Protein AF-A0A8J8ABG5-F1 (afdb_monomer)

Mean predicted aligned error: 14.86 Å

pLDDT: mean 79.4, std 14.74, range [33.81, 95.75]

Secondary structure (DSSP, 8-state):
-EEEEE--SSS--EEEEE--HHHHHHHHHHHHHTT--HHHHHHHHHHT---TTGGG--HHHHHHHHHHHHHHHHHHHHHHHHHHHHHHHHHHHHHHHHHHHHHHHHHHHHHHHHHHHTTPPP---HHHHHHHHHHHTGGGSSS--

Radius of gyration: 32.57 Å; Cα contacts (8 Å, |Δi|>4): 73; chains: 1; bounding box: 62×38×91 Å

Solvent-accessible surface area (backbone atoms only — not comparable to full-atom values): 8502 Å² total; per-residue (Å²): 79,82,45,77,42,71,69,86,52,105,66,79,58,70,46,76,44,81,42,59,59,74,58,49,52,53,48,41,54,52,16,58,75,71,74,44,54,54,58,56,47,52,47,41,66,73,68,62,71,61,72,91,68,54,93,78,62,46,76,68,57,51,50,56,49,52,54,50,50,55,51,49,51,52,52,47,53,55,48,49,65,57,46,53,61,52,52,53,52,51,51,50,55,50,53,51,46,27,52,51,31,54,51,52,51,52,51,51,53,51,49,53,55,49,26,59,76,69,73,44,76,87,80,89,50,66,71,60,52,54,55,29,53,57,40,64,46,62,79,70,74,68,84,80,122

Foldseek 3Di:
DWDWAFPPDPDTPTDTDDDPPVVLVVLVVVCVVVVHDSSVSVVCVVVVPDDPPCVPDDPVVVVVVVVVVVVVVVVVVVVCVVVVVVVVVVVVVLVVLLVVLVVVVVVLVVVQVVCVVVVHDRDDCPVVNVSSVVSVCPVVVPPPD

Sequence (145 aa):
MKVVVGSGKRLERKVSVEIPDAVFRRVEEIARKYGFRTEEAIKILLMGDFLRDTENVTDVKLRELEEKMDDLERKLYELEGKWSPLKFRTYYLAMDNQNLSIQLSAMIAQNRRLREKLGLPGRDYGEIVKKIRYYLNFGRIGDGG

Structure (mmCIF, N/CA/C/O backbone):
data_AF-A0A8J8ABG5-F1
#
_entry.id   AF-A0A8J8ABG5-F1
#
loop_
_atom_site.group_PDB
_atom_site.id
_atom_site.type_symbol
_atom_site.label_atom_id
_atom_site.label_alt_id
_atom_site.label_comp_id
_atom_site.label_asym_id
_atom_site.label_entity_id
_atom_site.label_seq_id
_atom_site.pdbx_PDB_ins_code
_atom_site.Cartn_x
_atom_site.Cartn_y
_atom_site.Cartn_z
_atom_site.occupancy
_atom_site.B_iso_or_equiv
_atom_site.auth_seq_id
_atom_site.auth_comp_id
_atom_site.auth_asym_id
_atom_site.auth_atom_id
_atom_site.pdbx_PDB_model_num
ATOM 1 N N . MET A 1 1 ? -11.546 16.441 46.500 1.00 65.44 1 MET A N 1
ATOM 2 C CA . MET A 1 1 ? -10.323 16.413 45.671 1.00 65.44 1 MET A CA 1
ATOM 3 C C . MET A 1 1 ? -10.280 17.602 44.716 1.00 65.44 1 MET A C 1
ATOM 5 O O . MET A 1 1 ? -11.316 17.965 44.167 1.00 65.44 1 MET A O 1
ATOM 9 N N . LYS A 1 2 ? -9.101 18.204 44.499 1.00 57.19 2 LYS A N 1
ATOM 10 C CA . LYS A 1 2 ? -8.896 19.281 43.514 1.00 57.19 2 LYS A CA 1
ATOM 11 C C . LYS A 1 2 ? -8.372 18.681 42.209 1.00 57.19 2 LYS A C 1
ATOM 13 O O . LYS A 1 2 ? -7.298 18.088 42.211 1.00 57.19 2 LYS A O 1
ATOM 18 N N . VAL A 1 3 ? -9.119 18.828 41.119 1.00 65.50 3 VAL A N 1
ATOM 19 C CA . VAL A 1 3 ? -8.759 18.293 39.796 1.00 65.50 3 VAL A CA 1
ATOM 20 C C . VAL A 1 3 ? -8.553 19.457 38.837 1.00 65.50 3 VAL A C 1
ATOM 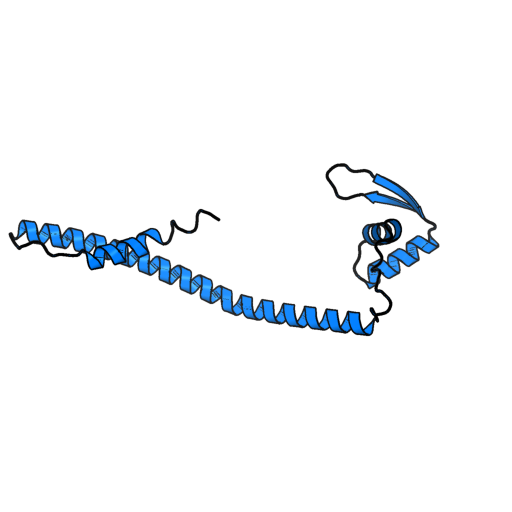22 O O . VAL A 1 3 ? -9.371 20.375 38.791 1.00 65.50 3 VAL A O 1
ATOM 25 N N . VAL A 1 4 ? -7.452 19.443 38.087 1.00 60.81 4 VAL A N 1
ATOM 26 C CA . VAL A 1 4 ? -7.144 20.478 37.094 1.00 60.81 4 VAL A CA 1
ATOM 27 C C . VAL A 1 4 ? -7.504 19.943 35.716 1.00 60.81 4 VAL A C 1
ATOM 29 O O . VAL A 1 4 ? -6.889 18.994 35.250 1.00 60.81 4 VAL A O 1
ATOM 32 N N . VAL A 1 5 ? -8.486 20.555 35.056 1.00 61.62 5 VAL A N 1
ATOM 33 C CA . VAL A 1 5 ? -8.933 20.146 33.716 1.00 61.62 5 VAL A CA 1
ATOM 34 C C . VAL A 1 5 ? -8.456 21.169 32.683 1.00 61.62 5 VAL A C 1
ATOM 36 O O . VAL A 1 5 ? -8.666 22.377 32.839 1.00 61.62 5 VAL A O 1
ATOM 39 N N . GLY A 1 6 ? -7.783 20.690 31.632 1.00 55.44 6 GLY A N 1
ATOM 40 C CA . GLY A 1 6 ? -7.251 21.502 30.532 1.00 55.44 6 GLY A CA 1
ATOM 41 C C . GLY A 1 6 ? -8.110 21.453 29.259 1.00 55.44 6 GLY A C 1
ATOM 42 O O . GLY A 1 6 ? -8.643 20.414 28.870 1.00 55.44 6 GLY A O 1
ATOM 43 N N . SER A 1 7 ? -8.231 22.589 28.563 1.00 50.31 7 SER A N 1
ATOM 44 C CA . SER A 1 7 ? -9.071 22.709 27.355 1.00 50.31 7 SER A CA 1
ATOM 45 C C . SER A 1 7 ? -8.479 22.048 26.090 1.00 50.31 7 SER A C 1
ATOM 47 O O . SER A 1 7 ? -9.234 21.651 25.204 1.00 50.31 7 SER A O 1
ATOM 49 N N . GLY A 1 8 ? -7.165 21.817 26.009 1.00 54.34 8 GLY A N 1
ATOM 50 C CA . GLY A 1 8 ? -6.539 21.073 24.898 1.00 54.34 8 GLY A CA 1
ATOM 51 C C . GLY A 1 8 ? -6.387 21.836 23.567 1.00 54.34 8 GLY A C 1
ATOM 52 O O . GLY A 1 8 ? -5.915 21.257 22.595 1.00 54.34 8 GLY A O 1
ATOM 53 N N . LYS A 1 9 ? -6.732 23.131 23.493 1.00 48.31 9 LYS A N 1
ATOM 54 C CA . LYS A 1 9 ? -6.366 24.031 22.374 1.00 48.31 9 LYS A CA 1
ATOM 55 C C . LYS A 1 9 ? -5.352 25.088 22.831 1.00 48.31 9 LYS A C 1
ATOM 57 O O . LYS A 1 9 ? -5.270 25.373 24.019 1.00 48.31 9 LYS A O 1
ATOM 62 N N . ARG A 1 10 ? -4.633 25.675 21.856 1.00 43.41 10 ARG A N 1
ATOM 63 C CA .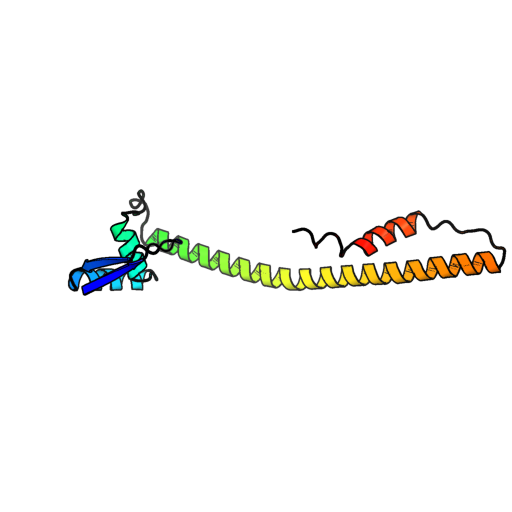 ARG A 1 10 ? -3.462 26.599 21.898 1.00 43.41 10 ARG A CA 1
ATOM 64 C C . ARG A 1 10 ? -3.420 27.713 22.977 1.00 43.41 10 ARG A C 1
ATOM 66 O O . ARG A 1 10 ? -2.385 28.353 23.102 1.00 43.41 10 ARG A O 1
ATOM 73 N N . LEU A 1 11 ? -4.488 27.948 23.744 1.00 43.38 11 LEU A N 1
ATOM 74 C CA . LEU A 1 11 ? -4.493 28.748 24.976 1.00 43.38 11 LEU A CA 1
ATOM 75 C C . LEU A 1 11 ? -4.972 27.883 26.156 1.00 43.38 11 LEU A C 1
ATOM 77 O O . LEU A 1 11 ? -6.160 27.578 26.281 1.00 43.38 11 LEU A O 1
ATOM 81 N N . GLU A 1 12 ? -4.050 27.507 27.044 1.00 53.22 12 GLU A N 1
ATOM 82 C CA . GLU A 1 12 ? -4.332 26.697 28.233 1.00 53.22 12 GLU A CA 1
ATOM 83 C C . GLU A 1 12 ? -5.106 27.492 29.299 1.00 53.22 12 GLU A C 1
ATOM 85 O O . GLU A 1 12 ? -4.527 28.081 30.208 1.00 53.22 12 GLU A O 1
ATOM 90 N N . ARG A 1 13 ? -6.441 27.475 29.243 1.00 57.53 13 ARG A N 1
ATOM 91 C CA . ARG A 1 13 ? -7.257 27.781 30.428 1.00 57.53 13 ARG A CA 1
ATOM 92 C C . ARG A 1 13 ? -7.360 26.512 31.272 1.00 57.53 13 ARG A C 1
ATOM 94 O O . ARG A 1 13 ? -8.070 25.580 30.897 1.00 57.53 13 ARG A O 1
ATOM 101 N N . LYS A 1 14 ? -6.600 26.463 32.369 1.00 62.06 14 LYS A N 1
ATOM 102 C CA . LYS A 1 14 ? -6.658 25.400 33.382 1.00 62.06 14 LYS A CA 1
ATOM 103 C C . LYS A 1 14 ? -7.733 25.761 34.397 1.00 62.06 14 LYS A C 1
ATOM 105 O O . LYS A 1 14 ? -7.607 26.772 35.084 1.00 62.06 14 LYS A O 1
ATOM 110 N N . VAL A 1 15 ? -8.786 24.955 34.484 1.00 67.19 15 VAL A N 1
ATOM 111 C CA . VAL A 1 15 ? -9.845 25.142 35.481 1.00 67.19 15 VAL A CA 1
ATOM 112 C C . VAL A 1 15 ? -9.604 24.143 36.602 1.00 67.19 15 VAL A C 1
ATOM 114 O O . VAL A 1 15 ? -9.536 22.940 36.361 1.00 67.19 15 VAL A O 1
ATOM 117 N N . SER A 1 16 ? -9.420 24.644 37.823 1.00 70.00 16 SER A N 1
ATOM 118 C CA . SER A 1 16 ? -9.384 23.799 39.016 1.00 70.00 16 SER A CA 1
ATOM 119 C C . SER A 1 16 ? -10.806 23.621 39.522 1.00 70.00 16 SER A C 1
ATOM 121 O O . SER A 1 16 ? -11.443 24.608 39.880 1.00 70.00 16 SER A O 1
ATOM 123 N N . VAL A 1 17 ? -11.289 22.385 39.555 1.00 74.19 17 VAL A N 1
ATOM 124 C CA . VAL A 1 17 ? -12.612 22.048 40.084 1.00 74.19 17 VAL A CA 1
ATOM 125 C C . VAL A 1 17 ? -12.425 21.254 41.368 1.00 74.19 17 VAL A C 1
ATOM 127 O O . VAL A 1 17 ? -11.639 20.304 41.415 1.00 74.19 17 VAL A O 1
ATOM 130 N N . GLU A 1 18 ? -13.129 21.653 42.420 1.00 76.12 18 GLU A N 1
ATOM 131 C CA . GLU A 1 18 ? -13.223 20.869 43.647 1.00 76.12 18 GLU A CA 1
ATOM 132 C C . GLU A 1 18 ? -14.412 19.922 43.541 1.00 76.12 18 GLU A C 1
AT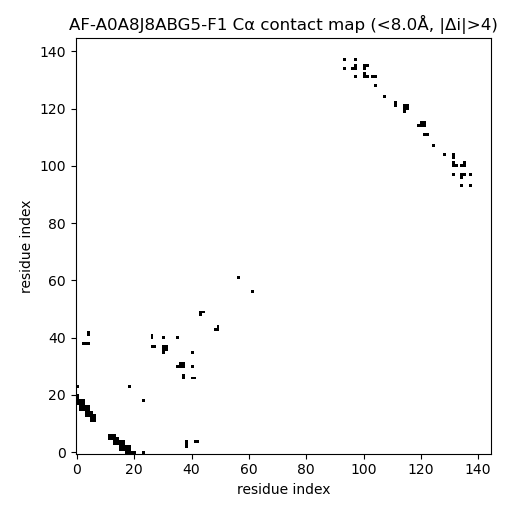OM 134 O O . GLU A 1 18 ? -15.562 20.345 43.444 1.00 76.12 18 GLU A O 1
ATOM 139 N N . ILE A 1 19 ? -14.118 18.625 43.522 1.00 80.50 19 ILE A N 1
ATOM 140 C CA . ILE A 1 19 ? -15.113 17.561 43.404 1.00 80.50 19 ILE A CA 1
ATOM 141 C C . ILE A 1 19 ? -15.060 16.725 44.688 1.00 80.50 19 ILE A C 1
ATOM 143 O O . ILE A 1 19 ? -13.959 16.357 45.118 1.00 80.50 19 ILE A O 1
ATOM 147 N N . PRO A 1 20 ? -16.204 16.405 45.320 1.00 86.31 20 PRO A N 1
ATOM 148 C CA . PRO A 1 20 ? -16.240 15.502 46.466 1.00 86.31 20 PRO A CA 1
ATOM 149 C C . PRO A 1 20 ? -15.615 14.141 46.137 1.00 86.31 20 PRO A C 1
ATOM 151 O O . PRO A 1 20 ? -15.883 13.572 45.077 1.00 86.31 20 PRO A O 1
ATOM 154 N N . ASP A 1 21 ? -14.826 13.584 47.057 1.00 81.12 21 ASP A N 1
ATOM 155 C CA . ASP A 1 21 ? -14.050 12.356 46.809 1.00 81.12 21 ASP A CA 1
ATOM 156 C C . ASP A 1 21 ? -14.934 11.156 46.440 1.00 81.12 21 ASP A C 1
ATOM 158 O O . ASP A 1 21 ? -14.562 10.341 45.598 1.00 81.12 21 ASP A O 1
ATOM 162 N N . ALA A 1 22 ? -16.139 11.076 47.011 1.00 81.88 22 ALA A N 1
ATOM 163 C CA . ALA A 1 22 ? -17.116 10.041 46.676 1.00 81.88 22 ALA A CA 1
ATOM 164 C C . ALA A 1 22 ? -17.567 10.106 45.205 1.00 81.88 22 ALA A C 1
ATOM 166 O O . ALA A 1 22 ? -17.715 9.075 44.552 1.00 81.88 22 ALA A O 1
ATOM 167 N N . VAL A 1 23 ? -17.755 11.316 44.667 1.00 82.50 23 VAL A N 1
ATOM 168 C CA . VAL A 1 23 ? -18.142 11.526 43.264 1.00 82.50 23 VAL A CA 1
ATOM 169 C C . VAL A 1 23 ? -16.950 11.258 42.353 1.00 82.50 23 VAL A C 1
ATOM 171 O O . VAL A 1 23 ? -17.097 10.573 41.346 1.00 82.50 23 VAL A O 1
ATOM 174 N N . PHE A 1 24 ? -15.759 11.726 42.736 1.00 83.50 24 PHE A N 1
ATOM 175 C CA . PHE A 1 24 ? -14.537 11.501 41.968 1.00 83.50 24 PHE A CA 1
ATOM 176 C C . PHE A 1 24 ? -14.229 10.008 41.794 1.00 83.50 24 PHE A C 1
ATOM 178 O O . PHE A 1 24 ? -14.006 9.568 40.669 1.00 83.50 24 PHE A O 1
ATOM 185 N N . ARG A 1 25 ? -14.312 9.208 42.868 1.00 83.94 25 ARG A N 1
ATOM 186 C CA . ARG A 1 25 ? -14.121 7.746 42.797 1.00 83.94 25 ARG A CA 1
ATOM 187 C C . ARG A 1 25 ? -15.106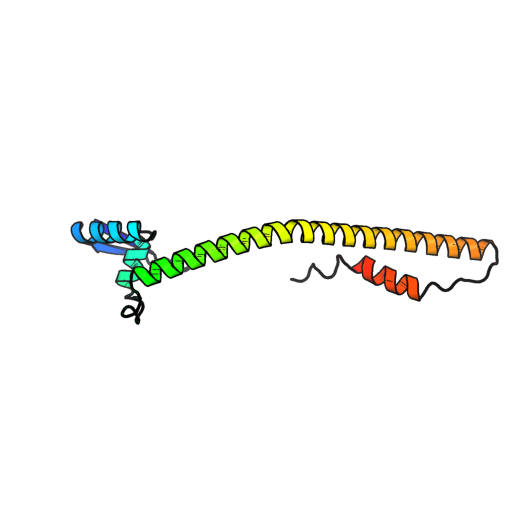 7.073 41.846 1.00 83.94 25 ARG A C 1
ATOM 189 O O . ARG A 1 25 ? -14.722 6.210 41.068 1.00 83.94 25 ARG A O 1
ATOM 196 N N . ARG A 1 26 ? -16.369 7.501 41.865 1.00 83.69 26 ARG A N 1
ATOM 197 C CA . ARG A 1 26 ? -17.403 6.944 40.986 1.00 83.69 26 ARG A CA 1
ATOM 198 C C . ARG A 1 26 ? -17.156 7.290 39.517 1.00 83.69 26 ARG A C 1
ATOM 200 O O . ARG A 1 26 ? -17.361 6.452 38.646 1.00 83.69 26 ARG A O 1
ATOM 207 N N . VAL A 1 27 ? -16.686 8.506 39.242 1.00 83.62 27 VAL A N 1
ATOM 208 C CA . VAL A 1 27 ? -16.263 8.907 37.892 1.00 83.62 27 VAL A CA 1
ATOM 209 C C . VAL A 1 27 ? -15.035 8.114 37.454 1.00 83.62 27 VAL A C 1
ATOM 211 O O . VAL A 1 27 ? -14.978 7.683 36.309 1.00 83.62 27 VAL A O 1
ATOM 214 N N . GLU A 1 28 ? -14.085 7.869 38.353 1.00 84.06 28 GLU A N 1
ATOM 215 C CA . GLU A 1 28 ? -12.893 7.070 38.068 1.00 84.06 28 GLU A CA 1
ATOM 216 C C . GLU A 1 28 ? -13.234 5.614 37.715 1.00 84.06 28 GLU A C 1
ATOM 218 O O . GLU A 1 28 ? -12.705 5.079 36.742 1.00 84.06 28 GLU A O 1
ATOM 223 N N . GLU A 1 29 ? -14.152 4.983 38.451 1.00 85.50 29 GLU A N 1
ATOM 224 C CA . GLU A 1 29 ? -14.633 3.628 38.153 1.00 85.50 29 GLU A CA 1
ATOM 225 C C . GLU A 1 29 ? -15.296 3.543 36.773 1.00 85.50 29 GLU A C 1
ATOM 227 O O . GLU A 1 29 ? -14.998 2.635 35.994 1.00 85.50 29 GLU A O 1
ATOM 232 N N . ILE A 1 30 ? -16.159 4.509 36.442 1.00 82.81 30 ILE A N 1
ATOM 233 C CA . ILE A 1 30 ? -16.843 4.568 35.143 1.00 82.81 30 ILE A CA 1
ATOM 234 C C . ILE A 1 30 ? -15.838 4.841 34.019 1.00 82.81 30 ILE A C 1
ATOM 236 O O . ILE A 1 30 ? -15.855 4.151 33.003 1.00 82.81 30 ILE A O 1
ATOM 240 N N . ALA A 1 31 ? -14.935 5.805 34.205 1.00 83.12 31 ALA A N 1
ATOM 241 C CA . ALA A 1 31 ? -13.911 6.139 33.222 1.00 83.12 31 ALA A CA 1
ATOM 242 C C . ALA A 1 31 ? -13.023 4.925 32.926 1.00 83.12 31 ALA A C 1
ATOM 244 O O . ALA A 1 31 ? -12.804 4.594 31.764 1.00 83.12 31 ALA A O 1
ATOM 245 N N . ARG A 1 32 ? -12.605 4.193 33.966 1.00 83.56 32 ARG A N 1
ATOM 246 C CA . ARG A 1 32 ? -11.807 2.971 33.827 1.00 83.56 32 ARG A CA 1
ATOM 247 C C . ARG A 1 32 ? -12.569 1.857 33.111 1.00 83.56 32 ARG A C 1
ATOM 249 O O . ARG A 1 32 ? -11.980 1.188 32.270 1.00 83.56 32 ARG A O 1
ATOM 256 N N . LYS A 1 33 ? -13.862 1.677 33.408 1.00 80.00 33 LYS A N 1
ATOM 257 C CA . LYS A 1 33 ? -14.715 0.670 32.750 1.00 80.00 33 LYS A CA 1
ATOM 258 C C . LYS A 1 33 ? -14.806 0.887 31.236 1.00 80.00 33 LYS A C 1
ATOM 260 O O . LYS A 1 33 ? -14.843 -0.091 30.502 1.00 80.00 33 LYS A O 1
ATOM 265 N N . TYR A 1 34 ? -14.826 2.140 30.789 1.00 75.81 34 TYR A N 1
ATOM 266 C CA . TYR A 1 34 ? -14.972 2.502 29.374 1.00 75.81 34 TYR A CA 1
ATOM 267 C C . TYR A 1 34 ? -13.671 3.015 28.727 1.00 75.81 34 TYR A C 1
ATOM 269 O O . TYR A 1 34 ? -13.707 3.552 27.626 1.00 75.81 34 TYR A O 1
ATOM 277 N N . GLY A 1 35 ? -12.520 2.875 29.396 1.00 77.12 35 GLY A N 1
ATOM 278 C CA . GLY A 1 35 ? -11.206 3.220 28.837 1.00 77.12 35 GLY A CA 1
ATOM 279 C C . GLY A 1 35 ? -10.892 4.718 28.708 1.00 77.12 35 GLY A C 1
ATOM 280 O O . GLY A 1 35 ? -9.932 5.080 28.033 1.00 77.12 35 GLY A O 1
ATOM 281 N N . PHE A 1 36 ? -11.654 5.600 29.357 1.00 81.00 36 PHE A N 1
ATOM 282 C CA . PHE A 1 36 ? -11.409 7.044 29.344 1.00 81.00 36 PHE A CA 1
ATOM 283 C C . PHE A 1 36 ? -10.403 7.468 30.416 1.00 81.00 36 PHE A C 1
ATOM 285 O O . PHE A 1 36 ? -10.352 6.908 31.515 1.00 81.00 36 PHE A O 1
ATOM 292 N N . ARG A 1 37 ? -9.650 8.542 30.146 1.00 81.19 37 ARG A N 1
ATOM 293 C CA . ARG A 1 37 ? -8.905 9.240 31.203 1.00 81.19 37 ARG A CA 1
ATOM 294 C C . ARG A 1 37 ? -9.886 9.969 32.118 1.00 81.19 37 ARG A C 1
ATOM 296 O O . ARG A 1 37 ? -10.828 10.601 31.645 1.00 81.19 37 ARG A O 1
ATOM 303 N N . THR A 1 38 ? -9.639 9.950 33.427 1.00 80.25 38 THR A N 1
ATOM 304 C CA . THR A 1 38 ? -10.533 10.573 34.421 1.00 80.25 38 THR A CA 1
ATOM 305 C C . THR A 1 38 ? -10.768 12.061 34.139 1.00 80.25 38 THR A C 1
ATOM 307 O O . THR A 1 38 ? -11.884 12.549 34.277 1.00 80.25 38 THR A O 1
ATOM 310 N N . GLU A 1 39 ? -9.745 12.781 33.669 1.00 76.25 39 GLU A N 1
ATOM 311 C CA . GLU A 1 39 ? -9.856 14.190 33.268 1.00 76.25 39 GLU A CA 1
ATOM 312 C C . GLU A 1 39 ? -10.781 14.400 32.060 1.00 76.25 39 GLU A C 1
ATOM 314 O O . GLU A 1 39 ? -11.548 15.360 32.036 1.00 76.25 39 GLU A O 1
ATOM 319 N N . GLU A 1 40 ? -10.743 13.503 31.071 1.00 74.12 40 GLU A N 1
ATOM 320 C CA . GLU A 1 40 ? -11.607 13.560 29.886 1.00 74.12 40 GLU A CA 1
ATOM 321 C C . GLU A 1 40 ? -13.051 13.229 30.247 1.00 74.12 40 GLU A C 1
ATOM 323 O O . GLU A 1 40 ? -13.958 13.938 29.822 1.00 74.12 40 GLU A O 1
ATOM 328 N N . ALA A 1 41 ? -13.264 12.223 31.098 1.00 78.31 41 ALA A N 1
ATOM 329 C CA . ALA A 1 41 ? -14.586 11.898 31.620 1.00 78.31 41 ALA A CA 1
ATOM 330 C C . ALA A 1 41 ? -15.191 13.088 32.386 1.00 78.31 41 ALA A C 1
ATOM 332 O O . ALA A 1 41 ? -16.336 13.463 32.140 1.00 78.31 41 ALA A O 1
ATOM 333 N N . ILE A 1 42 ? -14.409 13.746 33.251 1.00 79.75 42 ILE A N 1
ATOM 334 C CA . ILE A 1 42 ? -14.834 14.970 33.951 1.00 79.75 42 ILE A CA 1
ATOM 335 C C . ILE A 1 42 ? -15.124 16.093 32.951 1.00 79.75 42 ILE A C 1
ATOM 337 O O . ILE A 1 42 ? -16.107 16.813 33.106 1.00 79.75 42 ILE A O 1
ATOM 341 N N . LYS A 1 43 ? -14.313 16.239 31.901 1.00 75.38 43 LYS A N 1
ATOM 342 C CA . LYS A 1 43 ? -14.531 17.246 30.859 1.00 75.38 43 LYS A CA 1
ATOM 343 C C . LYS A 1 43 ? -15.842 17.011 30.106 1.00 75.38 43 LYS A C 1
ATOM 345 O O . LYS A 1 43 ? -16.586 17.964 29.914 1.00 75.38 43 LYS A O 1
ATOM 350 N N . ILE A 1 44 ? -16.143 15.771 29.723 1.00 76.00 44 ILE A N 1
ATOM 351 C CA . ILE A 1 44 ? -17.400 15.393 29.058 1.00 76.00 44 ILE A CA 1
ATOM 352 C C . ILE A 1 44 ? -18.592 15.691 29.978 1.00 76.00 44 ILE A C 1
ATOM 354 O O . ILE A 1 44 ? -19.540 16.351 29.555 1.00 76.00 44 ILE A O 1
ATOM 358 N N . LEU A 1 45 ? -18.501 15.294 31.255 1.00 77.00 45 LEU A N 1
ATOM 359 C CA . LEU A 1 45 ? -19.522 15.574 32.273 1.00 77.00 45 LEU A CA 1
ATOM 360 C C . LEU A 1 45 ? -19.770 17.083 32.447 1.00 77.00 45 LEU A C 1
ATOM 362 O O . LEU A 1 45 ? -20.919 17.504 32.546 1.00 77.00 45 LEU A O 1
ATOM 366 N N . LEU A 1 46 ? -18.707 17.896 32.477 1.00 75.25 46 LEU A N 1
ATOM 367 C CA . LEU A 1 46 ? -18.788 19.352 32.647 1.00 75.25 46 LEU A CA 1
ATOM 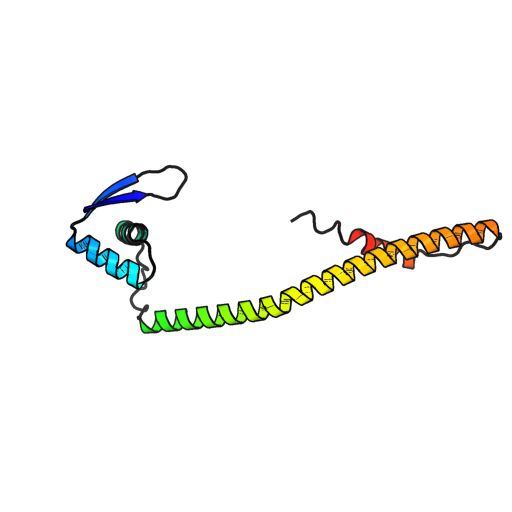368 C C . LEU A 1 46 ? -19.262 20.086 31.387 1.00 75.25 46 LEU A C 1
ATOM 370 O O . LEU A 1 46 ? -19.920 21.116 31.505 1.00 75.25 46 LEU A O 1
ATOM 374 N N . MET A 1 47 ? -18.916 19.595 30.194 1.00 70.19 47 MET A N 1
ATOM 375 C CA . MET A 1 47 ? -19.369 20.184 28.928 1.00 70.19 47 MET A CA 1
ATOM 376 C C . MET A 1 47 ? -20.833 19.847 28.632 1.00 70.19 47 MET A C 1
ATOM 378 O O . MET A 1 47 ? -21.458 20.539 27.834 1.00 70.19 47 MET A O 1
ATOM 382 N N . GLY A 1 48 ? -21.393 18.823 29.285 1.00 64.00 48 GLY A N 1
ATOM 383 C CA . GLY A 1 48 ? -22.763 18.388 29.030 1.00 64.00 48 GLY A CA 1
ATOM 384 C C . GLY A 1 48 ? -22.951 17.799 27.630 1.00 64.00 48 GLY A C 1
ATOM 385 O O . GLY A 1 48 ? -24.089 17.665 27.183 1.00 64.00 48 GLY A O 1
ATOM 386 N N . ASP A 1 49 ? -21.853 17.429 26.956 1.00 59.38 49 ASP A N 1
ATOM 387 C CA . ASP A 1 49 ? -21.825 16.753 25.652 1.00 59.38 49 ASP A CA 1
ATOM 388 C C . ASP A 1 49 ? -22.201 15.272 25.814 1.00 59.38 49 ASP A C 1
ATOM 390 O O . ASP A 1 49 ? -21.500 14.350 25.393 1.00 59.38 49 ASP A O 1
ATOM 394 N N . PHE A 1 50 ? -23.329 15.025 26.470 1.00 63.19 50 PHE A N 1
ATOM 395 C CA . PHE A 1 50 ? -23.965 13.725 26.421 1.00 63.19 50 PHE A CA 1
ATOM 396 C C . PHE A 1 50 ? -24.592 13.570 25.038 1.00 63.19 50 PHE A C 1
ATOM 398 O O . PHE A 1 50 ? -25.221 14.497 24.516 1.00 63.19 50 PHE A O 1
ATOM 405 N N . LEU A 1 51 ? -24.425 12.393 24.435 1.00 60.00 51 LEU A N 1
ATOM 406 C CA . LEU A 1 51 ? -25.170 12.025 23.236 1.00 60.00 51 LEU A CA 1
ATOM 407 C C . LEU A 1 51 ? -26.660 12.258 23.522 1.00 60.00 51 LEU A C 1
ATOM 409 O O . LEU A 1 51 ? -27.206 11.688 24.463 1.00 60.00 51 LEU A O 1
ATOM 413 N N . ARG A 1 52 ? -27.304 13.129 22.738 1.00 56.41 52 ARG A N 1
ATOM 414 C CA . ARG A 1 52 ? -28.719 13.491 22.932 1.00 56.41 52 ARG A CA 1
ATOM 415 C C . ARG A 1 52 ? -29.673 12.312 22.690 1.00 56.41 52 ARG A C 1
ATOM 417 O O . ARG A 1 52 ? -30.800 12.357 23.159 1.00 56.41 52 ARG A O 1
ATOM 424 N N . ASP A 1 53 ? -29.183 11.250 22.047 1.00 54.94 53 ASP A N 1
ATOM 425 C CA . ASP A 1 53 ? -29.926 10.039 21.688 1.00 54.94 53 ASP A CA 1
ATOM 426 C C . ASP A 1 53 ? -29.456 8.806 22.487 1.00 54.94 53 ASP A C 1
ATOM 428 O O . ASP A 1 53 ? -29.088 7.773 21.924 1.00 54.94 53 ASP A O 1
ATOM 432 N N . THR A 1 54 ? -29.430 8.892 23.818 1.00 55.59 54 THR A N 1
ATOM 433 C CA . THR A 1 54 ? -29.069 7.758 24.695 1.00 55.59 54 THR A CA 1
ATOM 434 C C . THR A 1 54 ? -30.174 6.715 24.853 1.00 55.59 54 THR A C 1
ATOM 436 O O . THR A 1 54 ? -29.872 5.587 25.233 1.00 55.59 54 THR A O 1
ATOM 439 N N . GLU A 1 55 ? -31.429 7.022 24.503 1.00 56.97 55 GLU A N 1
ATOM 440 C CA . GLU A 1 55 ? -32.555 6.076 24.630 1.00 56.97 55 GLU A CA 1
ATOM 441 C C . GLU A 1 55 ? -32.368 4.796 23.795 1.00 56.97 55 GLU A C 1
ATOM 443 O O . GLU A 1 55 ? -32.893 3.742 24.144 1.00 56.97 55 GLU A O 1
ATOM 448 N N . ASN A 1 56 ? -31.559 4.859 22.732 1.00 55.44 56 ASN A N 1
ATOM 449 C CA . ASN A 1 56 ? -31.276 3.733 21.839 1.00 55.44 56 ASN A CA 1
ATOM 450 C C . ASN A 1 56 ? -29.864 3.144 21.995 1.00 55.44 56 ASN A C 1
ATOM 452 O O . ASN A 1 56 ? -29.458 2.322 21.165 1.00 55.44 56 ASN A O 1
ATOM 456 N N . VAL A 1 57 ? -29.095 3.570 23.003 1.00 64.06 57 VAL A N 1
ATOM 457 C CA . VAL A 1 57 ? -27.738 3.070 23.275 1.00 64.06 57 VAL A CA 1
ATOM 458 C C . VAL A 1 57 ? -27.797 2.146 24.485 1.00 64.06 57 VAL A C 1
ATOM 460 O O . VAL A 1 57 ? -27.540 2.533 25.620 1.00 64.06 57 VAL A O 1
ATOM 463 N N . THR A 1 58 ? -28.190 0.902 24.234 1.00 74.12 58 THR A N 1
ATOM 464 C CA . THR A 1 58 ? -28.134 -0.171 25.230 1.00 74.12 58 THR A CA 1
ATOM 465 C C . THR A 1 58 ? -26.724 -0.761 25.281 1.00 74.12 58 THR A C 1
ATOM 467 O O . THR A 1 58 ? -26.049 -0.821 24.252 1.00 74.12 58 THR A O 1
ATOM 470 N N . ASP A 1 59 ? -26.314 -1.299 26.433 1.00 74.00 59 ASP A N 1
ATOM 471 C CA . ASP A 1 59 ? -25.064 -2.067 26.587 1.00 74.00 59 ASP A CA 1
ATOM 472 C C . ASP A 1 59 ? -24.909 -3.171 25.520 1.00 74.00 59 ASP A C 1
ATOM 474 O O . ASP A 1 59 ? -23.805 -3.459 25.067 1.00 74.00 59 ASP A O 1
ATOM 478 N N . VAL A 1 60 ? -26.023 -3.757 25.067 1.00 78.25 60 VAL A N 1
ATOM 479 C CA . VAL A 1 60 ? -26.055 -4.745 23.973 1.00 78.25 60 VAL A CA 1
ATOM 480 C C . VAL A 1 60 ? -25.572 -4.140 22.653 1.00 78.25 60 VAL A C 1
ATOM 482 O O . VAL A 1 60 ? -24.740 -4.724 21.969 1.00 78.25 60 VAL A O 1
ATOM 485 N N . LYS A 1 61 ? -26.044 -2.939 22.314 1.00 78.75 61 LYS A N 1
ATOM 486 C CA . LYS A 1 61 ? -25.697 -2.252 21.067 1.00 78.75 61 LYS A CA 1
ATOM 487 C C . LYS A 1 61 ? -24.256 -1.747 21.071 1.00 78.75 61 LYS A C 1
ATOM 489 O O . LYS A 1 61 ? -23.625 -1.704 20.020 1.00 78.75 61 LYS A O 1
ATOM 494 N N . LEU A 1 62 ? -23.740 -1.379 22.247 1.00 80.25 62 LEU A N 1
ATOM 495 C CA . LEU A 1 62 ? -22.325 -1.051 22.428 1.00 80.25 62 LEU A CA 1
ATOM 496 C C . LEU A 1 62 ? -21.444 -2.276 22.166 1.00 80.25 62 LEU A C 1
ATOM 498 O O . LEU A 1 62 ? -20.517 -2.174 21.371 1.00 80.25 62 LEU A O 1
ATOM 502 N N . ARG A 1 63 ? -21.796 -3.444 22.721 1.00 82.56 63 ARG A N 1
ATOM 503 C CA . ARG A 1 63 ? -21.082 -4.701 22.436 1.00 82.56 63 ARG A CA 1
ATOM 504 C C . ARG A 1 63 ? -21.133 -5.095 20.963 1.00 82.56 63 ARG A C 1
ATOM 506 O O . ARG A 1 63 ? -20.112 -5.461 20.401 1.00 82.56 63 ARG A O 1
ATOM 513 N N . GLU A 1 64 ? -22.289 -4.973 20.311 1.00 87.06 64 GLU A N 1
ATOM 514 C CA . GLU A 1 64 ? -22.391 -5.224 18.865 1.00 87.06 64 GLU A CA 1
ATOM 515 C C . GLU A 1 64 ? -21.501 -4.281 18.042 1.00 87.06 64 GLU A C 1
ATOM 517 O O . GLU A 1 64 ? -21.007 -4.661 16.979 1.00 87.06 64 GLU A O 1
ATOM 522 N N . LEU A 1 65 ? -21.328 -3.032 18.488 1.00 85.44 65 LEU A N 1
ATOM 523 C CA . LEU A 1 65 ? -20.419 -2.086 17.845 1.00 85.44 65 LEU A CA 1
ATOM 524 C C . LEU A 1 65 ? -18.958 -2.488 18.054 1.00 85.44 65 LEU A C 1
ATOM 526 O O . LEU A 1 65 ? -18.199 -2.460 17.089 1.00 85.44 65 LEU A O 1
ATOM 530 N N . GLU A 1 66 ? -18.586 -2.874 19.274 1.00 83.94 66 GLU A N 1
ATOM 531 C CA . GLU A 1 66 ? -17.244 -3.368 19.605 1.00 83.94 66 GLU A CA 1
ATOM 532 C C . GLU A 1 66 ? -16.893 -4.600 18.758 1.00 83.94 66 GLU A C 1
ATOM 534 O O . GLU A 1 66 ? -15.875 -4.605 18.074 1.00 83.94 66 GLU A O 1
ATOM 539 N N . GLU A 1 67 ? -17.788 -5.588 18.670 1.00 91.00 67 GLU A N 1
ATOM 540 C CA . GLU A 1 67 ? -17.577 -6.783 17.841 1.00 91.00 67 GLU A CA 1
ATOM 541 C C . GLU A 1 67 ? -17.418 -6.450 16.348 1.00 91.00 67 GLU A C 1
ATOM 543 O O . GLU A 1 67 ? -16.591 -7.044 15.652 1.00 91.00 67 GLU A O 1
ATOM 548 N N . LYS A 1 68 ? -18.187 -5.480 15.836 1.00 91.06 68 LYS A N 1
ATOM 549 C CA . LYS A 1 68 ? -18.048 -5.008 14.448 1.00 91.06 68 LYS A CA 1
ATOM 550 C C . LYS A 1 68 ? -16.731 -4.277 14.222 1.00 91.06 68 LYS A C 1
ATOM 552 O O . LYS A 1 68 ? -16.152 -4.415 13.145 1.00 91.06 68 LYS A O 1
ATOM 557 N N . MET A 1 69 ? -16.277 -3.489 15.193 1.00 88.00 69 MET A N 1
ATOM 558 C CA . MET A 1 69 ? -14.977 -2.828 15.127 1.00 88.00 69 MET A CA 1
ATOM 559 C C . MET A 1 69 ? -13.849 -3.859 15.092 1.00 88.00 69 MET A C 1
ATOM 561 O O . MET A 1 69 ? -12.994 -3.768 14.216 1.00 88.00 69 MET A O 1
ATOM 565 N N . ASP A 1 70 ? -13.912 -4.887 15.937 1.00 91.19 70 ASP A N 1
ATOM 566 C CA . ASP A 1 70 ? -12.923 -5.968 15.966 1.00 91.19 70 ASP A CA 1
ATOM 567 C C . ASP A 1 70 ? -12.883 -6.767 14.652 1.00 91.19 70 ASP A C 1
ATOM 569 O O . ASP A 1 70 ? -11.814 -7.167 14.184 1.00 91.19 70 ASP A O 1
ATOM 573 N N . ASP A 1 71 ? -14.041 -7.032 14.038 1.00 94.50 71 ASP A N 1
ATOM 574 C CA . ASP A 1 71 ? -14.121 -7.698 12.730 1.00 94.50 71 ASP A CA 1
ATOM 575 C C . ASP A 1 71 ? -13.543 -6.822 11.607 1.00 94.50 71 ASP A C 1
ATOM 577 O O . ASP A 1 71 ? -12.801 -7.304 10.745 1.00 94.50 71 ASP A O 1
ATOM 581 N N . LEU A 1 72 ? -13.836 -5.518 11.626 1.00 92.94 72 LEU A N 1
ATOM 582 C CA . LEU A 1 72 ? -13.265 -4.561 10.677 1.00 92.94 72 LEU A CA 1
ATOM 583 C C . LEU A 1 72 ? -11.749 -4.443 10.830 1.00 92.94 72 LEU A C 1
ATOM 585 O O . LEU A 1 72 ? -11.045 -4.411 9.822 1.00 92.94 72 LEU A O 1
ATOM 589 N N . GLU A 1 73 ? -11.246 -4.421 12.061 1.00 90.38 73 GLU A N 1
ATOM 590 C CA . GLU A 1 73 ? -9.814 -4.379 12.337 1.00 90.38 73 GLU A CA 1
ATOM 591 C C . GLU A 1 73 ? -9.115 -5.639 11.804 1.00 90.38 73 GLU A C 1
ATOM 593 O O . GLU A 1 73 ? -8.114 -5.541 11.093 1.00 90.38 73 GLU A O 1
ATOM 598 N N . ARG A 1 74 ? -9.686 -6.830 12.025 1.00 92.56 74 ARG A N 1
ATOM 599 C CA . ARG A 1 74 ? -9.164 -8.080 11.441 1.00 92.56 74 ARG A CA 1
ATOM 600 C C . ARG A 1 74 ? -9.125 -8.037 9.916 1.00 92.56 74 ARG A C 1
ATOM 602 O O . ARG A 1 74 ? -8.106 -8.379 9.316 1.00 92.56 74 ARG A O 1
ATOM 609 N N . LYS A 1 75 ? -10.209 -7.586 9.278 1.00 94.06 75 LYS A N 1
ATOM 610 C CA . LYS A 1 75 ? -10.273 -7.434 7.815 1.00 94.06 75 LYS A CA 1
ATOM 611 C C . LYS A 1 75 ? -9.242 -6.438 7.298 1.00 94.06 75 LYS A C 1
ATOM 613 O O . LYS A 1 75 ? -8.665 -6.667 6.236 1.00 94.06 75 LYS A O 1
ATOM 618 N N . LEU A 1 76 ? -9.000 -5.355 8.036 1.00 91.50 76 LEU A N 1
ATOM 619 C CA . LEU A 1 76 ? -7.970 -4.381 7.700 1.00 91.50 76 LEU A CA 1
ATOM 620 C C . LEU A 1 76 ? -6.584 -5.030 7.733 1.00 91.50 76 LEU A C 1
ATOM 622 O O . LEU A 1 76 ? -5.869 -4.937 6.739 1.00 91.50 76 LEU A O 1
ATOM 626 N N . TYR A 1 77 ? -6.243 -5.763 8.795 1.00 90.12 77 TYR A N 1
ATOM 627 C CA . TYR A 1 77 ? -4.964 -6.475 8.880 1.00 90.12 77 TYR A CA 1
ATOM 628 C C . TYR A 1 77 ? -4.778 -7.499 7.756 1.00 90.12 77 TYR A C 1
ATOM 630 O O . TYR A 1 77 ? -3.699 -7.591 7.167 1.00 90.12 77 TYR A O 1
ATOM 638 N N . GLU A 1 78 ? -5.821 -8.255 7.405 1.00 92.19 78 GLU A N 1
ATOM 639 C CA . GLU A 1 78 ? -5.761 -9.172 6.263 1.00 92.19 78 GLU A CA 1
ATOM 640 C C . GLU A 1 78 ? -5.507 -8.437 4.942 1.00 92.19 78 GLU A C 1
ATOM 642 O O . GLU A 1 78 ? -4.749 -8.914 4.089 1.00 92.19 78 GLU A O 1
ATOM 647 N N . LEU A 1 79 ? -6.154 -7.285 4.753 1.00 92.25 79 LEU A N 1
ATOM 648 C CA . LEU A 1 79 ? -5.991 -6.473 3.557 1.00 92.25 79 LEU A CA 1
ATOM 649 C C . LEU A 1 79 ? -4.585 -5.877 3.489 1.00 92.25 79 LEU A C 1
ATOM 651 O O . LEU A 1 79 ? -3.946 -5.958 2.444 1.00 92.25 79 LEU A O 1
ATOM 655 N N . GLU A 1 80 ? -4.076 -5.337 4.594 1.00 84.81 80 GLU A N 1
ATOM 656 C CA . GLU A 1 80 ? -2.713 -4.816 4.703 1.00 84.81 80 GLU A CA 1
ATOM 657 C C . GLU A 1 80 ? -1.672 -5.903 4.428 1.00 84.81 80 GLU A C 1
ATOM 659 O O . GLU A 1 80 ? -0.731 -5.682 3.656 1.00 84.81 80 GLU A O 1
ATOM 664 N N . GLY A 1 81 ? -1.887 -7.107 4.969 1.00 88.06 81 GLY A N 1
ATOM 665 C CA . GLY A 1 81 ? -1.049 -8.275 4.711 1.00 88.06 81 GLY A CA 1
ATOM 666 C C . GLY A 1 81 ? -0.987 -8.654 3.229 1.00 88.06 81 GLY A C 1
ATOM 667 O O . GLY A 1 81 ? 0.069 -9.047 2.737 1.00 88.06 81 GLY A O 1
ATOM 668 N N . LYS A 1 82 ? -2.085 -8.482 2.481 1.00 89.25 82 LYS A N 1
ATOM 669 C CA . LYS A 1 82 ? -2.137 -8.718 1.023 1.00 89.25 82 LYS A CA 1
ATOM 670 C C . LYS A 1 82 ? -1.603 -7.533 0.211 1.00 89.25 82 LYS A C 1
ATOM 672 O O . LYS A 1 82 ? -0.992 -7.727 -0.841 1.00 89.25 82 LYS A O 1
ATOM 677 N N . TRP A 1 83 ? -1.822 -6.310 0.684 1.00 88.19 83 TRP A N 1
ATOM 678 C CA . TRP A 1 83 ? -1.464 -5.078 -0.013 1.00 88.19 83 TRP A CA 1
ATOM 679 C C . TRP A 1 83 ? 0.038 -4.803 0.021 1.00 88.19 83 TRP A C 1
ATOM 681 O O . TRP A 1 83 ? 0.613 -4.382 -0.984 1.00 88.19 83 TRP A O 1
ATOM 691 N N . SER A 1 84 ? 0.692 -5.082 1.150 1.00 84.12 84 SER A N 1
ATOM 692 C CA . SER A 1 84 ? 2.124 -4.830 1.328 1.00 84.12 84 SER A CA 1
ATOM 693 C C . SER A 1 84 ? 2.988 -5.558 0.276 1.00 84.12 84 SER A C 1
ATOM 695 O O . SER A 1 84 ? 3.706 -4.878 -0.467 1.00 84.12 84 SER A O 1
ATOM 697 N N . PRO A 1 85 ? 2.859 -6.886 0.061 1.00 88.38 85 PRO A N 1
ATOM 698 C CA . PRO A 1 85 ? 3.580 -7.588 -1.004 1.00 88.38 85 PRO A CA 1
ATOM 699 C C . PRO A 1 85 ? 3.277 -7.053 -2.408 1.00 88.38 85 PRO A C 1
ATOM 701 O O . PRO A 1 85 ? 4.174 -6.966 -3.249 1.00 88.38 85 PRO A O 1
ATOM 704 N N . LEU A 1 86 ? 2.023 -6.672 -2.673 1.00 87.44 86 LEU A N 1
ATOM 705 C CA . LEU A 1 86 ? 1.609 -6.140 -3.970 1.00 87.44 86 LEU A CA 1
ATOM 706 C C . LEU A 1 86 ? 2.272 -4.786 -4.255 1.00 87.44 86 LEU A C 1
ATOM 708 O O . LEU A 1 86 ? 2.750 -4.552 -5.368 1.00 87.44 86 LEU A O 1
ATOM 712 N N . LYS A 1 87 ? 2.360 -3.922 -3.238 1.00 85.31 87 LYS A N 1
ATOM 713 C CA . LYS A 1 87 ? 3.048 -2.630 -3.311 1.00 85.31 87 LYS A CA 1
ATOM 714 C C . LYS A 1 87 ? 4.528 -2.816 -3.643 1.00 85.31 87 LYS A C 1
ATOM 716 O O . LYS A 1 87 ? 5.014 -2.192 -4.585 1.00 85.31 87 LYS A O 1
ATOM 721 N N . PHE A 1 88 ? 5.221 -3.712 -2.937 1.00 84.75 88 PHE A N 1
ATOM 722 C CA . PHE A 1 88 ? 6.627 -4.016 -3.222 1.00 84.75 88 PHE A CA 1
ATOM 723 C C . PHE A 1 88 ? 6.815 -4.577 -4.631 1.00 84.75 88 PHE A C 1
ATOM 725 O O . PHE A 1 88 ? 7.655 -4.083 -5.380 1.00 84.75 88 PHE A O 1
ATOM 732 N N . ARG A 1 89 ? 6.000 -5.557 -5.035 1.00 89.38 89 ARG A N 1
ATOM 733 C CA . ARG A 1 89 ? 6.085 -6.150 -6.376 1.00 89.38 89 ARG A CA 1
ATOM 734 C C . ARG A 1 89 ? 5.882 -5.106 -7.473 1.00 89.38 89 ARG A C 1
ATOM 736 O O . ARG A 1 89 ? 6.616 -5.103 -8.454 1.00 89.38 89 ARG A O 1
ATOM 743 N N . THR A 1 90 ? 4.916 -4.209 -7.295 1.00 88.00 90 THR A N 1
ATOM 744 C CA . THR A 1 90 ? 4.628 -3.135 -8.255 1.00 88.00 90 THR A CA 1
ATOM 745 C C . THR A 1 90 ? 5.786 -2.141 -8.340 1.00 88.00 90 THR A C 1
ATOM 747 O O . THR A 1 90 ? 6.162 -1.736 -9.437 1.00 88.00 90 THR A O 1
ATOM 750 N N . TYR A 1 91 ? 6.392 -1.795 -7.200 1.00 85.44 91 TYR A N 1
ATOM 751 C CA . TYR A 1 91 ? 7.565 -0.923 -7.152 1.00 85.44 91 TYR A CA 1
ATOM 752 C C . TYR A 1 91 ? 8.765 -1.524 -7.900 1.00 85.44 91 TYR A C 1
ATOM 754 O O . TYR A 1 91 ? 9.344 -0.858 -8.756 1.00 85.44 91 TYR A O 1
ATOM 762 N N . TYR A 1 92 ? 9.096 -2.794 -7.647 1.00 89.25 92 TYR A N 1
ATOM 763 C CA . TYR A 1 92 ? 10.194 -3.464 -8.350 1.00 89.25 92 TYR A CA 1
ATOM 764 C C . TYR A 1 92 ? 9.932 -3.586 -9.853 1.00 89.25 92 TYR A C 1
ATOM 766 O O . TYR A 1 92 ? 10.804 -3.251 -10.647 1.00 89.25 92 TYR A O 1
ATOM 774 N N . LEU A 1 93 ? 8.713 -3.957 -10.258 1.00 89.38 93 LEU A N 1
ATOM 775 C CA . LEU A 1 93 ? 8.343 -4.010 -11.677 1.00 89.38 93 LEU A CA 1
ATOM 776 C C . LEU A 1 93 ? 8.488 -2.649 -12.370 1.00 89.38 93 LEU A C 1
ATOM 778 O O . LEU A 1 93 ? 8.921 -2.574 -13.519 1.00 89.38 93 LEU A O 1
ATOM 782 N N . ALA A 1 94 ? 8.132 -1.561 -11.688 1.00 88.19 94 ALA A N 1
ATOM 783 C CA . ALA A 1 94 ? 8.321 -0.218 -12.217 1.00 88.19 94 ALA A CA 1
ATOM 784 C C . ALA A 1 94 ? 9.807 0.140 -12.373 1.00 88.19 94 ALA A C 1
ATOM 786 O O . ALA A 1 94 ? 10.201 0.667 -13.415 1.00 88.19 94 ALA A O 1
ATOM 787 N N . MET A 1 95 ? 10.627 -0.189 -11.373 1.00 88.38 95 MET A N 1
ATOM 788 C CA . MET A 1 95 ? 12.074 0.025 -11.410 1.00 88.38 95 MET A CA 1
ATOM 789 C C . MET A 1 95 ? 12.735 -0.778 -12.541 1.00 88.38 95 MET A C 1
ATOM 791 O O . MET A 1 95 ? 13.543 -0.237 -13.298 1.00 88.38 95 MET A O 1
ATOM 795 N N . ASP A 1 96 ? 12.336 -2.037 -12.725 1.00 92.56 96 ASP A N 1
ATOM 796 C CA . ASP A 1 96 ? 12.812 -2.887 -13.818 1.00 92.56 96 ASP A CA 1
ATOM 797 C C . ASP A 1 96 ? 12.434 -2.310 -15.188 1.00 92.56 96 ASP A C 1
ATOM 799 O O . ASP A 1 96 ? 13.277 -2.224 -16.083 1.00 92.56 96 ASP A O 1
ATOM 803 N N . ASN A 1 97 ? 11.201 -1.822 -15.352 1.00 92.38 97 ASN A N 1
ATOM 804 C CA . ASN A 1 97 ? 10.765 -1.168 -16.590 1.00 92.38 97 ASN A CA 1
ATOM 805 C C . ASN A 1 97 ? 11.546 0.120 -16.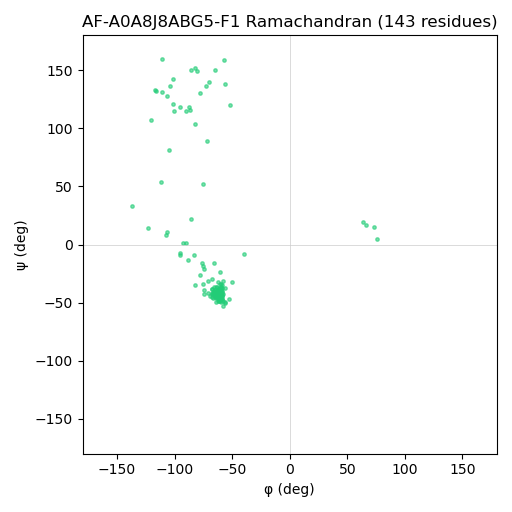888 1.00 92.38 97 ASN A C 1
ATOM 807 O O . ASN A 1 97 ? 11.858 0.412 -18.050 1.00 92.38 97 ASN A O 1
ATOM 811 N N . GLN A 1 98 ? 11.890 0.888 -15.855 1.00 91.38 98 GLN A N 1
ATOM 812 C CA . GLN A 1 98 ? 12.742 2.064 -15.992 1.00 91.38 98 GLN A CA 1
ATOM 813 C C . GLN A 1 98 ? 14.158 1.667 -16.437 1.00 91.38 98 GLN A C 1
ATOM 815 O O . GLN A 1 98 ? 14.685 2.245 -17.391 1.00 91.38 98 GLN A O 1
ATOM 820 N N . ASN A 1 99 ? 14.741 0.632 -15.827 1.00 92.25 99 ASN A N 1
ATOM 821 C CA . ASN A 1 99 ? 16.052 0.100 -16.203 1.00 92.25 99 ASN A CA 1
ATOM 822 C C . ASN A 1 99 ? 16.076 -0.411 -17.650 1.00 92.25 99 ASN A C 1
ATOM 824 O O . ASN A 1 99 ? 16.974 -0.059 -18.418 1.00 92.25 99 ASN A O 1
ATOM 828 N N . LEU A 1 100 ? 15.062 -1.177 -18.060 1.00 93.81 100 LEU A N 1
ATOM 829 C CA . LEU A 1 100 ? 14.907 -1.639 -19.442 1.00 93.81 100 LEU A CA 1
ATOM 830 C C . LEU A 1 100 ? 14.819 -0.464 -20.422 1.00 93.81 100 LEU A C 1
ATOM 832 O O . LEU A 1 100 ? 15.425 -0.489 -21.492 1.00 93.81 100 LEU A O 1
ATOM 836 N N . SER A 1 101 ? 14.120 0.603 -20.045 1.00 93.56 101 SER A N 1
ATOM 837 C CA . SER A 1 101 ? 13.982 1.808 -20.868 1.00 93.56 101 SER A CA 1
ATOM 838 C C . SER A 1 101 ? 15.307 2.555 -21.056 1.00 93.56 101 SER A C 1
ATOM 840 O O . SER A 1 101 ? 15.591 3.056 -22.151 1.00 93.56 101 SER A O 1
ATOM 842 N N . ILE A 1 102 ? 16.158 2.579 -20.026 1.00 90.31 102 ILE A N 1
ATOM 843 C CA . ILE A 1 102 ? 17.531 3.099 -20.111 1.00 90.31 102 ILE A CA 1
ATOM 844 C C . ILE A 1 102 ? 18.363 2.236 -21.066 1.00 90.31 102 ILE A C 1
ATOM 846 O O . ILE A 1 102 ? 18.992 2.768 -21.985 1.00 90.31 102 ILE A O 1
ATOM 850 N N . GLN A 1 103 ? 18.330 0.911 -20.899 1.00 94.62 103 GLN A N 1
ATOM 851 C CA . GLN A 1 103 ? 19.087 -0.016 -21.746 1.00 94.62 103 GLN A CA 1
ATOM 852 C C . GLN A 1 103 ? 18.681 0.105 -23.219 1.00 94.62 103 GLN A C 1
ATOM 854 O O . GLN A 1 103 ? 19.537 0.267 -24.090 1.00 94.62 103 GLN A O 1
ATOM 859 N N . LEU A 1 104 ? 17.378 0.123 -23.506 1.00 93.75 104 LEU A N 1
ATOM 860 C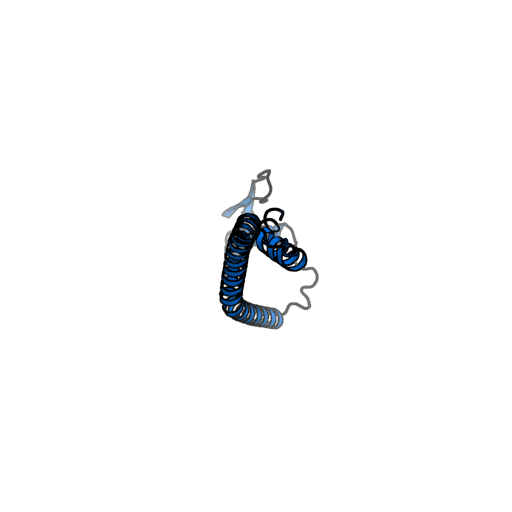 CA . LEU A 1 104 ? 16.866 0.296 -24.865 1.00 93.75 104 LEU A CA 1
ATOM 861 C C . LEU A 1 104 ? 17.289 1.637 -25.474 1.00 93.75 104 LEU A C 1
ATOM 863 O O . LEU A 1 104 ? 17.654 1.683 -26.649 1.00 93.75 104 LEU A O 1
ATOM 867 N N . SER A 1 105 ? 17.305 2.718 -24.689 1.00 92.69 105 SER A N 1
ATOM 868 C CA . SER A 1 105 ? 17.799 4.022 -25.154 1.00 92.69 105 SER A CA 1
ATOM 869 C C . SER A 1 105 ? 19.263 3.953 -25.584 1.00 92.69 105 SER A C 1
ATOM 871 O O . SER A 1 105 ? 19.620 4.445 -26.657 1.00 92.69 105 SER A O 1
ATOM 873 N N . ALA A 1 106 ? 20.104 3.302 -24.775 1.00 94.50 106 ALA A N 1
ATOM 874 C CA . ALA A 1 106 ? 21.516 3.113 -25.083 1.00 94.50 106 ALA A CA 1
ATOM 875 C C . ALA A 1 106 ? 21.708 2.267 -26.352 1.00 94.50 106 ALA A C 1
ATOM 877 O O . ALA A 1 106 ? 22.478 2.650 -27.235 1.00 94.50 106 ALA A O 1
ATOM 878 N N . MET A 1 107 ? 20.961 1.168 -26.496 1.00 95.38 107 MET A N 1
ATOM 879 C CA . MET A 1 107 ? 21.021 0.307 -27.682 1.00 95.38 107 MET A CA 1
ATOM 880 C C . MET A 1 107 ? 20.572 1.037 -28.955 1.00 95.38 107 MET A C 1
ATOM 882 O O . MET A 1 107 ? 21.201 0.888 -30.002 1.00 95.38 107 MET A O 1
ATOM 886 N N . ILE A 1 108 ? 19.524 1.865 -28.881 1.00 94.44 108 ILE A N 1
ATOM 887 C CA . ILE A 1 108 ? 19.070 2.693 -30.009 1.00 94.44 108 ILE A CA 1
ATOM 888 C C . ILE A 1 108 ? 20.166 3.678 -30.428 1.00 94.44 108 ILE A C 1
ATOM 890 O O . ILE A 1 108 ? 20.454 3.805 -31.620 1.00 94.44 108 ILE A O 1
ATOM 894 N N . ALA A 1 109 ? 20.801 4.354 -29.467 1.00 93.31 109 ALA A N 1
ATOM 895 C CA . ALA A 1 109 ? 21.888 5.289 -29.746 1.00 93.31 109 ALA A CA 1
ATOM 896 C C . ALA A 1 109 ? 23.094 4.587 -30.395 1.00 93.31 109 ALA A C 1
ATOM 898 O O . ALA A 1 109 ? 23.633 5.071 -31.393 1.00 93.31 109 ALA A O 1
ATOM 899 N N . GLN A 1 110 ? 23.475 3.413 -29.881 1.00 93.88 110 GLN A N 1
ATOM 900 C CA . GLN A 1 110 ? 24.537 2.592 -30.465 1.00 93.88 110 GLN A CA 1
ATOM 901 C C . GLN A 1 110 ? 24.192 2.145 -31.889 1.00 93.88 110 GLN A C 1
ATOM 903 O O . GLN A 1 110 ? 25.033 2.253 -32.780 1.00 93.88 110 GLN A O 1
ATOM 908 N N . ASN A 1 111 ? 22.956 1.697 -32.135 1.00 94.69 111 ASN A N 1
ATOM 909 C CA . ASN A 1 111 ? 22.538 1.250 -33.462 1.00 94.69 111 ASN A CA 1
ATOM 910 C C . ASN A 1 111 ? 22.544 2.393 -34.484 1.00 94.69 111 ASN A C 1
ATOM 912 O O . ASN A 1 111 ? 23.059 2.212 -35.584 1.00 94.69 111 ASN A O 1
ATOM 916 N N . ARG A 1 112 ? 22.049 3.583 -34.111 1.00 93.31 112 ARG A N 1
ATOM 917 C CA . ARG A 1 112 ? 22.115 4.783 -34.965 1.00 93.31 112 ARG A CA 1
ATOM 918 C C . ARG A 1 112 ? 23.552 5.104 -35.366 1.00 93.31 112 ARG A C 1
ATOM 920 O O . ARG A 1 112 ? 23.842 5.180 -36.556 1.00 93.31 112 ARG A O 1
ATOM 927 N N . ARG A 1 113 ? 24.463 5.159 -34.389 1.00 93.81 113 ARG A N 1
ATOM 928 C CA . ARG A 1 113 ? 25.890 5.419 -34.628 1.00 93.81 113 ARG A CA 1
ATOM 929 C C . ARG A 1 113 ? 26.544 4.358 -35.518 1.00 93.81 113 ARG A C 1
ATOM 931 O O . ARG A 1 113 ? 27.393 4.682 -36.343 1.00 93.81 113 ARG A O 1
ATOM 938 N N . LEU A 1 114 ? 26.189 3.084 -35.344 1.00 95.75 114 LEU A N 1
ATOM 939 C CA . LEU A 1 114 ? 26.702 1.997 -36.184 1.00 95.75 114 LEU A CA 1
ATOM 940 C C . LEU A 1 114 ? 26.188 2.101 -37.621 1.00 95.75 114 LEU A C 1
ATOM 942 O O . LEU A 1 114 ? 26.974 1.939 -38.550 1.00 95.75 114 LEU A O 1
ATOM 946 N N . ARG A 1 115 ? 24.900 2.405 -37.815 1.00 93.81 115 ARG A N 1
ATOM 947 C CA . ARG A 1 115 ? 24.323 2.593 -39.152 1.00 93.81 115 ARG A CA 1
ATOM 948 C C . ARG A 1 115 ? 24.966 3.764 -39.885 1.00 93.81 115 ARG A C 1
ATOM 950 O O . ARG A 1 115 ? 25.345 3.589 -41.036 1.00 93.81 115 ARG A O 1
ATOM 957 N N . GLU A 1 116 ? 25.174 4.887 -39.200 1.00 93.19 116 GLU A N 1
ATOM 958 C CA . GLU A 1 116 ? 25.907 6.042 -39.737 1.00 93.19 116 GLU A CA 1
ATOM 959 C C . GLU A 1 116 ? 27.317 5.654 -40.198 1.00 93.19 116 GLU A C 1
ATOM 961 O O . GLU A 1 116 ? 27.694 5.935 -41.332 1.00 93.19 116 GLU A O 1
ATOM 966 N N . LYS A 1 117 ? 28.078 4.940 -39.356 1.00 95.44 117 LYS A N 1
ATOM 967 C CA . LYS A 1 117 ? 29.431 4.4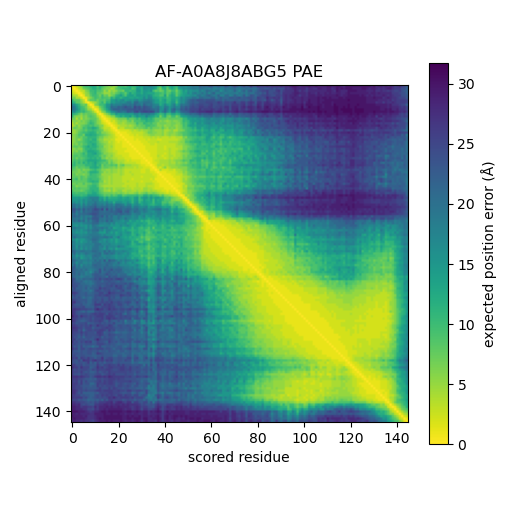73 -39.706 1.00 95.44 117 LYS A CA 1
ATOM 968 C C . LYS A 1 117 ? 29.460 3.509 -40.892 1.00 95.44 117 LYS A C 1
ATOM 970 O O . LYS A 1 117 ? 30.447 3.482 -41.617 1.00 95.44 117 LYS A O 1
ATOM 975 N N . LEU A 1 118 ? 28.416 2.703 -41.060 1.00 94.44 118 LEU A N 1
ATOM 976 C CA . LEU A 1 118 ? 28.302 1.715 -42.134 1.00 94.44 118 LEU A CA 1
ATOM 977 C C . LEU A 1 118 ? 27.635 2.279 -43.400 1.00 94.44 118 LEU A C 1
ATOM 979 O O . LEU A 1 118 ? 27.420 1.526 -44.345 1.00 94.44 118 LEU A O 1
ATOM 983 N N . GLY A 1 119 ? 27.266 3.567 -43.424 1.00 94.25 119 GLY A N 1
ATOM 984 C CA . GLY A 1 119 ? 26.534 4.167 -44.545 1.00 94.25 119 GLY A CA 1
ATOM 985 C C . GLY A 1 119 ? 25.142 3.563 -44.767 1.00 94.25 119 GLY A C 1
ATOM 986 O O . GLY A 1 119 ? 24.577 3.676 -45.853 1.00 94.25 119 GLY A O 1
ATOM 987 N N . LEU A 1 120 ? 24.584 2.893 -43.755 1.00 93.50 120 LEU A N 1
ATOM 988 C CA . LEU A 1 120 ? 23.244 2.318 -43.808 1.00 93.50 120 LEU A CA 1
ATOM 989 C C . LEU A 1 120 ? 22.201 3.413 -43.536 1.00 93.50 120 LEU A C 1
ATOM 991 O O . LEU A 1 120 ? 22.466 4.324 -42.747 1.00 93.50 120 LEU A O 1
ATOM 995 N N . PRO A 1 121 ? 20.988 3.320 -44.116 1.00 89.94 121 PRO A N 1
ATOM 996 C CA . PRO A 1 121 ? 19.928 4.289 -43.847 1.00 89.94 121 PRO A CA 1
ATOM 997 C C . PRO A 1 121 ? 19.613 4.370 -42.346 1.00 89.94 121 PRO A C 1
ATOM 999 O O . PRO A 1 121 ? 19.873 3.434 -41.592 1.00 89.94 121 PRO A O 1
ATOM 1002 N N . GLY A 1 122 ? 19.017 5.467 -41.881 1.00 85.88 122 GLY A N 1
ATOM 1003 C CA . GLY A 1 122 ? 18.517 5.574 -40.505 1.00 85.88 122 GLY A CA 1
ATOM 1004 C C . GLY A 1 122 ? 17.362 4.599 -40.241 1.00 85.88 122 GLY A C 1
ATOM 1005 O O . GLY A 1 122 ? 16.643 4.214 -41.162 1.00 85.88 122 GLY A O 1
ATOM 1006 N N . ARG A 1 123 ? 17.205 4.130 -38.996 1.00 89.38 123 ARG A N 1
ATOM 1007 C CA . ARG A 1 123 ? 16.022 3.353 -38.580 1.00 89.38 123 ARG A CA 1
ATOM 1008 C C . ARG A 1 123 ? 15.118 4.255 -37.756 1.00 89.38 123 ARG A C 1
ATOM 1010 O O . ARG A 1 123 ? 15.610 4.971 -36.880 1.00 89.38 123 ARG A O 1
ATOM 1017 N N . ASP A 1 124 ? 13.819 4.194 -38.021 1.00 90.00 124 ASP A N 1
ATOM 1018 C CA . ASP A 1 124 ? 12.845 4.874 -37.181 1.00 90.00 124 ASP A CA 1
ATOM 1019 C C . ASP A 1 124 ? 12.602 4.076 -35.892 1.00 90.00 124 ASP A C 1
ATOM 1021 O O . ASP A 1 124 ? 12.380 2.865 -35.906 1.00 90.00 124 ASP A O 1
ATOM 1025 N N . TYR A 1 125 ? 12.676 4.786 -34.771 1.00 89.88 125 TYR A N 1
ATOM 1026 C CA . TYR A 1 125 ? 12.426 4.272 -33.427 1.00 89.88 125 TYR A CA 1
ATOM 1027 C C . TYR A 1 125 ? 11.326 5.073 -32.715 1.00 89.88 125 TYR A C 1
ATOM 1029 O O . TYR A 1 125 ? 11.192 4.965 -31.499 1.00 89.88 125 TYR A O 1
ATOM 1037 N N . GLY A 1 126 ? 10.553 5.900 -33.430 1.00 88.69 126 GLY A N 1
ATOM 1038 C CA . GLY A 1 126 ? 9.601 6.852 -32.856 1.00 88.69 126 GLY A CA 1
ATOM 1039 C C . GLY A 1 126 ? 8.613 6.232 -31.866 1.00 88.69 126 GLY A C 1
ATOM 1040 O O . GLY A 1 126 ? 8.457 6.743 -30.756 1.00 88.69 126 GLY A O 1
ATOM 1041 N N . GLU A 1 127 ? 7.993 5.101 -32.211 1.00 89.00 127 GLU A N 1
ATOM 1042 C CA . GLU A 1 127 ? 7.066 4.397 -31.310 1.00 89.00 127 GLU A CA 1
ATOM 1043 C C . GLU A 1 127 ? 7.751 3.842 -30.057 1.00 89.00 127 GLU A C 1
ATOM 1045 O O . GLU A 1 127 ? 7.226 3.949 -28.947 1.00 89.00 127 GLU A O 1
ATOM 1050 N N . ILE A 1 128 ? 8.951 3.287 -30.221 1.00 87.81 128 ILE A N 1
ATOM 1051 C CA . ILE A 1 128 ? 9.729 2.708 -29.124 1.00 87.81 128 ILE A CA 1
ATOM 1052 C C . ILE A 1 128 ? 10.179 3.821 -28.169 1.00 87.81 128 ILE A C 1
ATOM 1054 O O . ILE A 1 128 ? 10.046 3.692 -26.955 1.00 87.81 128 ILE A O 1
ATOM 1058 N N . VAL A 1 129 ? 10.616 4.963 -28.705 1.00 88.69 129 VAL A N 1
ATOM 1059 C CA . VAL A 1 129 ? 11.012 6.145 -27.924 1.00 88.69 129 VAL A CA 1
ATOM 1060 C C . VAL A 1 129 ? 9.834 6.733 -27.142 1.00 88.69 129 VAL A C 1
ATOM 1062 O O . VAL A 1 129 ? 10.026 7.177 -26.009 1.00 88.69 129 VAL A O 1
ATOM 1065 N N . LYS A 1 130 ? 8.613 6.720 -27.700 1.00 89.62 130 LYS A N 1
ATOM 1066 C CA . LYS A 1 130 ? 7.401 7.136 -26.971 1.00 89.62 130 LYS A CA 1
ATOM 1067 C C . LYS A 1 130 ? 7.157 6.249 -25.746 1.00 89.62 130 LYS A C 1
ATOM 1069 O O . LYS A 1 130 ? 6.936 6.779 -24.659 1.00 89.62 130 LYS A O 1
ATOM 1074 N N . LYS A 1 131 ? 7.258 4.923 -25.900 1.00 87.75 131 LYS A N 1
ATOM 1075 C CA . LYS A 1 131 ? 7.095 3.964 -24.790 1.00 87.75 131 LYS A CA 1
ATOM 1076 C C . LYS A 1 131 ? 8.203 4.098 -23.743 1.00 87.75 131 LYS A C 1
ATOM 1078 O O . LYS A 1 131 ? 7.914 4.132 -22.555 1.00 87.75 131 LYS A O 1
ATOM 1083 N N . ILE A 1 132 ? 9.452 4.264 -24.171 1.00 88.88 132 ILE A N 1
ATOM 1084 C CA . ILE A 1 132 ? 10.594 4.489 -23.274 1.00 88.88 132 ILE A CA 1
ATOM 1085 C C . ILE A 1 132 ? 10.399 5.750 -22.419 1.00 88.88 132 ILE A C 1
ATOM 1087 O O . ILE A 1 132 ? 10.624 5.722 -21.211 1.00 88.88 132 ILE A O 1
ATOM 1091 N N . ARG A 1 133 ? 9.938 6.858 -23.018 1.00 87.00 133 ARG A N 1
ATOM 1092 C CA . ARG A 1 133 ? 9.687 8.107 -22.279 1.00 87.00 133 ARG A CA 1
ATOM 1093 C C . ARG A 1 133 ? 8.667 7.949 -21.158 1.00 87.00 133 ARG A C 1
ATOM 1095 O O . ARG A 1 133 ? 8.832 8.571 -20.114 1.00 87.00 133 ARG A O 1
ATOM 1102 N N . TYR A 1 134 ? 7.632 7.142 -21.373 1.00 86.44 134 TYR A N 1
ATOM 1103 C CA . TYR A 1 134 ? 6.621 6.872 -20.356 1.00 86.44 134 TYR A CA 1
ATOM 1104 C C . TYR A 1 134 ? 7.248 6.245 -19.100 1.00 86.44 134 TYR A C 1
ATOM 1106 O O . TYR A 1 134 ? 7.064 6.756 -17.999 1.00 86.44 134 TYR A O 1
ATOM 1114 N N . TYR A 1 135 ? 8.070 5.209 -19.270 1.00 83.94 135 TYR A N 1
ATOM 1115 C CA . TYR A 1 135 ? 8.685 4.495 -18.147 1.00 83.94 135 TYR A CA 1
ATOM 1116 C C . TYR A 1 135 ? 9.876 5.229 -17.517 1.00 83.94 135 TYR A C 1
ATOM 1118 O O . TYR A 1 135 ? 10.127 5.067 -16.327 1.00 83.94 135 TYR A O 1
ATOM 1126 N N . LEU A 1 136 ? 10.580 6.086 -18.262 1.00 83.56 136 LEU A N 1
ATOM 1127 C CA . LEU A 1 136 ? 11.629 6.945 -17.692 1.00 83.56 136 LEU A CA 1
ATOM 1128 C C . LEU A 1 136 ? 11.074 8.008 -16.732 1.00 83.56 136 LEU A C 1
ATOM 1130 O O . LEU A 1 136 ? 11.764 8.403 -15.795 1.00 83.56 136 LEU A O 1
ATOM 1134 N N . ASN A 1 137 ? 9.839 8.464 -16.955 1.00 80.44 137 ASN A N 1
ATOM 1135 C CA . ASN A 1 137 ? 9.200 9.508 -16.151 1.00 80.44 137 ASN A CA 1
ATOM 1136 C C . ASN A 1 137 ? 8.362 8.964 -14.983 1.00 80.44 137 ASN A C 1
ATOM 1138 O O . ASN A 1 137 ? 7.781 9.754 -14.240 1.00 80.44 137 ASN A O 1
ATOM 1142 N N . PHE A 1 138 ? 8.315 7.644 -14.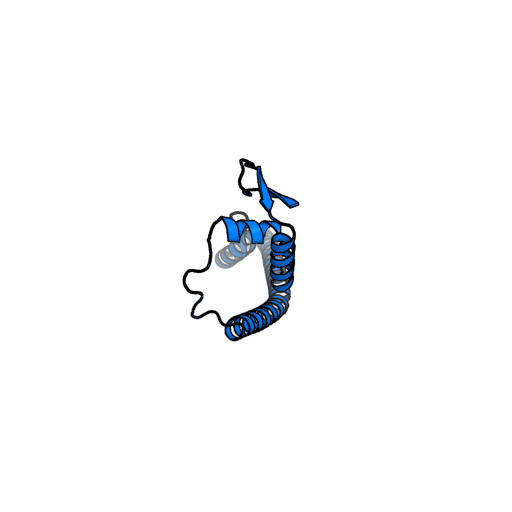793 1.00 65.94 138 PHE A N 1
ATOM 1143 C CA . PHE A 1 138 ? 7.471 6.993 -13.789 1.00 65.94 138 PHE A CA 1
ATOM 1144 C C . PHE A 1 138 ? 7.757 7.472 -12.349 1.00 65.94 138 PHE A C 1
ATOM 1146 O O . PHE A 1 138 ? 6.837 7.585 -11.548 1.00 65.94 138 PHE A O 1
ATOM 1153 N N . GLY A 1 139 ? 9.003 7.845 -12.031 1.00 59.28 139 GLY A N 1
ATOM 1154 C CA . GLY A 1 139 ? 9.391 8.365 -10.711 1.00 59.28 139 GLY A CA 1
ATOM 1155 C C . GLY A 1 139 ? 9.147 9.862 -10.473 1.00 59.28 139 GLY A C 1
ATOM 1156 O O . GLY A 1 139 ? 9.293 10.308 -9.347 1.00 59.28 139 GLY A O 1
ATOM 1157 N N . ARG A 1 140 ? 8.780 10.654 -11.494 1.00 55.16 140 ARG A N 1
ATOM 1158 C CA . ARG A 1 140 ? 8.582 12.118 -11.365 1.00 55.16 140 ARG A CA 1
ATOM 1159 C C . ARG A 1 140 ? 7.135 12.543 -11.109 1.00 55.16 140 ARG A C 1
ATOM 1161 O O . ARG A 1 140 ? 6.876 13.719 -10.892 1.00 55.16 140 ARG A O 1
ATOM 1168 N N . ILE A 1 141 ? 6.192 11.606 -11.167 1.00 50.72 141 ILE A N 1
ATOM 1169 C CA . ILE A 1 141 ? 4.755 11.880 -11.001 1.00 50.72 141 ILE A CA 1
ATOM 1170 C C . ILE A 1 141 ? 4.343 11.818 -9.511 1.00 50.72 141 ILE A C 1
ATOM 1172 O O . ILE A 1 141 ? 3.271 12.292 -9.156 1.00 50.72 141 ILE A O 1
ATOM 1176 N N . GLY A 1 142 ? 5.202 11.285 -8.629 1.00 47.44 142 GLY A N 1
ATOM 1177 C CA . GLY A 1 142 ? 4.923 11.109 -7.195 1.00 47.44 142 GLY A CA 1
ATOM 1178 C C . GLY A 1 142 ? 5.418 12.215 -6.252 1.00 47.44 142 GLY A C 1
ATOM 1179 O O . GLY A 1 142 ? 5.033 12.198 -5.092 1.00 47.44 142 GLY A O 1
ATOM 1180 N N . ASP A 1 143 ? 6.215 13.183 -6.715 1.00 39.53 143 ASP A N 1
ATOM 1181 C CA . ASP A 1 143 ? 6.803 14.242 -5.863 1.00 39.53 143 ASP A CA 1
ATOM 1182 C C . ASP A 1 143 ? 5.874 15.466 -5.662 1.00 39.53 143 ASP A C 1
ATOM 1184 O O . ASP A 1 143 ? 6.330 16.575 -5.387 1.00 39.53 143 ASP A O 1
ATOM 1188 N N . GLY A 1 144 ? 4.561 15.294 -5.840 1.00 39.25 144 GLY A N 1
ATOM 1189 C CA . GLY A 1 144 ? 3.580 16.386 -5.857 1.00 39.25 144 GLY A CA 1
ATOM 1190 C C . GLY A 1 144 ? 2.293 16.112 -5.080 1.00 39.25 144 GLY A C 1
ATOM 1191 O O . GLY A 1 144 ? 1.236 16.567 -5.517 1.00 39.25 144 GLY A O 1
ATOM 1192 N N . GLY A 1 145 ? 2.363 15.358 -3.979 1.00 33.81 145 GLY A N 1
ATOM 1193 C CA . GLY A 1 145 ? 1.231 15.082 -3.085 1.00 33.81 145 GLY A CA 1
ATOM 1194 C C . GLY A 1 145 ? 1.642 15.083 -1.625 1.00 33.81 145 GLY A C 1
ATOM 1195 O O . GLY A 1 145 ? 2.552 14.293 -1.294 1.00 33.81 145 GLY A O 1
#